Protein AF-A0A319DX10-F1 (afdb_monomer_lite)

Organism: Aspergillus sclerotiicarbonarius (strain CBS 121057 / IBT 28362) (NCBI:txid1448318)

Structure (mmCIF, N/CA/C/O backbone):
data_AF-A0A319DX10-F1
#
_entry.id   AF-A0A319DX10-F1
#
loop_
_atom_site.group_PDB
_atom_site.id
_atom_site.type_symbol
_atom_site.label_atom_id
_atom_site.label_alt_id
_atom_site.label_comp_id
_atom_site.label_asym_id
_atom_site.label_entity_id
_atom_site.label_seq_id
_atom_site.pdbx_PDB_ins_code
_atom_site.Cartn_x
_atom_site.Cartn_y
_atom_site.Cartn_z
_atom_site.occupancy
_atom_site.B_iso_or_equiv
_atom_site.auth_seq_id
_atom_site.auth_comp_id
_atom_site.auth_asym_id
_atom_site.auth_atom_id
_atom_site.pdbx_PDB_model_num
ATOM 1 N N . MET A 1 1 ? 1.887 -17.123 -11.119 1.00 63.56 1 MET A N 1
ATOM 2 C CA . MET A 1 1 ? 3.152 -16.396 -10.869 1.00 63.56 1 MET A CA 1
ATOM 3 C C . MET A 1 1 ? 3.143 -15.131 -11.704 1.00 63.56 1 MET A C 1
ATOM 5 O O . MET A 1 1 ? 2.701 -15.195 -12.846 1.00 63.56 1 MET A O 1
ATOM 9 N N . ILE A 1 2 ? 3.559 -14.002 -11.132 1.00 74.88 2 ILE A N 1
ATOM 10 C CA . ILE A 1 2 ? 3.707 -12.747 -11.879 1.00 74.88 2 ILE A CA 1
ATOM 11 C C . ILE A 1 2 ? 4.959 -12.887 -12.765 1.00 74.88 2 ILE A C 1
ATOM 13 O O . ILE A 1 2 ? 5.979 -13.355 -12.255 1.00 74.88 2 ILE A O 1
ATOM 17 N N . PRO A 1 3 ? 4.900 -12.558 -14.068 1.00 80.94 3 PRO A N 1
ATOM 18 C CA . PRO A 1 3 ? 6.076 -12.616 -14.929 1.00 80.94 3 PRO A CA 1
ATOM 19 C C . PRO A 1 3 ? 7.149 -11.632 -14.439 1.00 80.94 3 PR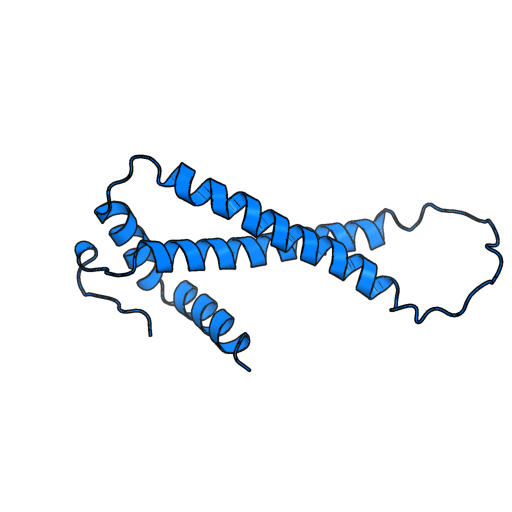O A C 1
ATOM 21 O O . PRO A 1 3 ? 6.838 -10.488 -14.110 1.00 80.94 3 PRO A O 1
ATOM 24 N N . HIS A 1 4 ? 8.400 -12.094 -14.393 1.00 84.56 4 HIS A N 1
ATOM 25 C CA . HIS A 1 4 ? 9.581 -11.276 -14.103 1.00 84.56 4 HIS A CA 1
ATOM 26 C C . HIS A 1 4 ? 10.539 -11.364 -15.295 1.00 84.56 4 HIS A C 1
ATOM 28 O O . HIS A 1 4 ? 11.342 -12.300 -15.359 1.00 84.56 4 HIS A O 1
ATOM 34 N N . PRO A 1 5 ? 10.383 -10.489 -16.302 1.00 87.69 5 PRO A N 1
ATOM 35 C CA . PRO A 1 5 ? 11.270 -10.481 -17.457 1.00 87.69 5 PRO A CA 1
ATOM 36 C C . PRO A 1 5 ? 12.698 -10.075 -17.053 1.00 87.69 5 PRO A C 1
ATOM 38 O O . PRO A 1 5 ? 12.883 -9.416 -16.030 1.00 87.69 5 PRO A O 1
ATOM 41 N N . PRO A 1 6 ? 13.725 -10.439 -17.842 1.00 87.31 6 PRO A N 1
ATOM 42 C CA . PRO A 1 6 ? 15.113 -10.074 -17.549 1.00 87.31 6 PRO A CA 1
ATOM 43 C C . PRO A 1 6 ? 15.364 -8.561 -17.621 1.00 87.31 6 PRO A C 1
ATOM 45 O O . PRO A 1 6 ? 16.297 -8.075 -16.985 1.00 87.31 6 PRO A O 1
ATOM 48 N N . TYR A 1 7 ? 14.531 -7.829 -18.363 1.00 87.00 7 TYR A N 1
ATOM 49 C CA . TYR A 1 7 ? 14.622 -6.385 -18.539 1.00 87.00 7 TYR A CA 1
ATOM 50 C C . TYR A 1 7 ? 13.361 -5.688 -18.030 1.00 87.00 7 TYR A C 1
ATOM 52 O O . TYR A 1 7 ? 12.258 -6.234 -18.105 1.00 87.00 7 TYR A O 1
ATOM 60 N N . ALA A 1 8 ? 13.521 -4.477 -17.497 1.00 87.62 8 ALA A N 1
ATOM 61 C CA . ALA A 1 8 ? 12.430 -3.740 -16.870 1.00 87.62 8 ALA A CA 1
ATOM 62 C C . ALA A 1 8 ? 11.367 -3.310 -17.889 1.00 87.62 8 ALA A C 1
ATOM 64 O O . ALA A 1 8 ? 10.177 -3.460 -17.630 1.00 87.62 8 ALA A O 1
ATOM 65 N N . GLU A 1 9 ? 11.790 -2.834 -19.058 1.00 88.06 9 GLU A N 1
ATOM 66 C CA . GLU A 1 9 ? 10.954 -2.369 -20.170 1.00 88.06 9 GLU A CA 1
ATOM 67 C C . GLU A 1 9 ? 9.990 -3.429 -20.719 1.00 88.06 9 GLU A C 1
ATOM 69 O O . GLU A 1 9 ? 8.946 -3.094 -21.280 1.00 88.06 9 GLU A O 1
ATOM 74 N N . ASP A 1 10 ? 10.295 -4.706 -20.506 1.00 90.81 10 ASP A N 1
ATOM 75 C CA . ASP A 1 10 ? 9.472 -5.820 -20.969 1.00 90.81 10 ASP A CA 1
ATOM 76 C C . ASP A 1 10 ? 8.346 -6.160 -19.989 1.00 90.81 10 ASP A C 1
ATOM 78 O O . ASP A 1 10 ? 7.577 -7.093 -20.225 1.00 90.81 10 ASP A O 1
ATOM 82 N N . GLN A 1 11 ? 8.225 -5.431 -18.873 1.00 90.94 11 GLN A N 1
ATOM 83 C CA . GLN A 1 11 ? 7.266 -5.754 -17.828 1.00 90.94 11 GLN A CA 1
ATOM 84 C C . GLN A 1 11 ? 5.823 -5.461 -18.275 1.00 90.94 11 GLN A C 1
ATOM 86 O O . GLN A 1 11 ? 5.427 -4.290 -18.347 1.00 90.94 11 GLN A O 1
ATOM 91 N N . PRO A 1 12 ? 4.984 -6.486 -18.543 1.00 88.50 12 PRO A N 1
ATOM 92 C CA . PRO A 1 12 ? 3.712 -6.274 -19.228 1.00 88.50 12 PRO A CA 1
ATOM 93 C C . PRO A 1 12 ? 2.597 -5.819 -18.279 1.00 88.50 12 PRO A C 1
ATOM 95 O O . PRO A 1 12 ? 1.600 -5.246 -18.711 1.00 88.50 12 PRO A O 1
ATOM 98 N N . LEU A 1 13 ? 2.749 -6.063 -16.972 1.00 90.75 13 LEU A N 1
ATOM 99 C CA . LEU A 1 13 ? 1.712 -5.841 -15.957 1.00 90.75 13 LEU A CA 1
ATOM 100 C C . LEU A 1 13 ? 2.083 -4.750 -14.946 1.00 90.75 13 LEU A C 1
ATOM 102 O O . LEU A 1 13 ? 1.609 -4.771 -13.812 1.00 90.75 13 LEU A O 1
ATOM 106 N N . ALA A 1 14 ? 2.901 -3.777 -15.348 1.00 91.38 14 ALA A N 1
ATOM 107 C CA . ALA A 1 14 ? 3.453 -2.766 -14.449 1.00 91.38 14 ALA A CA 1
ATOM 108 C C . ALA A 1 14 ? 2.397 -2.025 -13.610 1.00 91.38 14 ALA A C 1
ATOM 110 O O . ALA A 1 14 ? 2.516 -1.938 -12.387 1.00 91.38 14 ALA A O 1
ATOM 111 N N . HIS A 1 15 ? 1.321 -1.553 -14.249 1.00 93.38 15 HIS A N 1
ATOM 112 C CA . HIS A 1 15 ? 0.217 -0.890 -13.552 1.00 93.38 15 HIS A CA 1
ATOM 113 C C . HIS A 1 15 ? -0.480 -1.823 -12.566 1.00 93.38 15 HIS A C 1
ATOM 115 O O . HIS A 1 15 ? -0.734 -1.432 -11.432 1.00 93.38 15 HIS A O 1
ATOM 121 N N . LEU A 1 16 ? -0.779 -3.058 -12.975 1.00 92.38 16 LEU A N 1
ATOM 122 C CA . LEU A 1 16 ? -1.481 -4.019 -12.130 1.00 92.38 16 LEU A CA 1
ATOM 123 C C . LEU A 1 16 ? -0.638 -4.379 -10.905 1.00 92.38 16 LEU A C 1
ATOM 125 O O . LEU A 1 16 ? -1.139 -4.319 -9.794 1.00 92.38 16 LEU A O 1
ATOM 129 N N . ILE A 1 17 ? 0.642 -4.695 -11.097 1.00 91.88 17 ILE A N 1
ATOM 130 C CA . ILE A 1 17 ? 1.558 -5.070 -10.014 1.00 91.88 17 ILE A CA 1
ATOM 131 C C . ILE A 1 17 ? 1.707 -3.919 -9.023 1.00 91.88 17 ILE A C 1
ATOM 133 O O . ILE A 1 17 ? 1.581 -4.115 -7.817 1.00 91.88 17 ILE A O 1
ATOM 137 N N . LEU A 1 18 ? 1.946 -2.704 -9.524 1.00 93.25 18 LEU A N 1
ATOM 138 C CA . LEU A 1 18 ? 2.147 -1.548 -8.661 1.00 93.25 18 LEU A CA 1
ATOM 139 C C . LEU A 1 18 ? 0.857 -1.175 -7.917 1.00 93.25 18 LEU A C 1
ATOM 141 O O . LEU A 1 18 ? 0.901 -0.874 -6.727 1.00 93.25 18 LEU A O 1
ATOM 145 N N . THR A 1 19 ? -0.295 -1.223 -8.593 1.00 93.69 19 THR A N 1
ATOM 146 C CA . THR A 1 19 ? -1.593 -0.918 -7.974 1.00 93.69 19 THR A CA 1
ATOM 147 C C . THR A 1 19 ? -1.974 -1.946 -6.920 1.00 93.69 19 THR A C 1
ATOM 149 O O . THR A 1 19 ? -2.296 -1.545 -5.806 1.00 93.69 19 THR A O 1
ATOM 152 N N . THR A 1 20 ? -1.895 -3.247 -7.210 1.00 92.25 20 THR A N 1
ATOM 153 C CA . THR A 1 20 ? -2.243 -4.292 -6.236 1.00 92.25 20 THR A CA 1
ATOM 154 C C . THR A 1 20 ? -1.296 -4.280 -5.045 1.00 92.25 20 THR A C 1
ATOM 156 O O . THR A 1 20 ? -1.772 -4.332 -3.912 1.00 92.25 20 THR A O 1
ATOM 159 N N . HIS A 1 21 ? 0.012 -4.107 -5.271 1.00 92.69 21 HIS A N 1
ATOM 160 C CA . HIS A 1 21 ? 0.993 -3.949 -4.199 1.00 92.69 21 HIS A CA 1
ATOM 161 C C . HIS A 1 21 ? 0.635 -2.765 -3.293 1.00 92.69 21 HIS A C 1
ATOM 163 O O . HIS A 1 21 ? 0.462 -2.928 -2.085 1.00 92.69 21 HIS A O 1
ATOM 169 N N . VAL A 1 22 ? 0.464 -1.569 -3.867 1.00 94.75 22 VAL A N 1
ATOM 170 C CA . VAL A 1 22 ? 0.169 -0.360 -3.087 1.00 94.75 22 VAL A CA 1
ATOM 171 C C . VAL A 1 22 ? -1.158 -0.488 -2.348 1.00 94.75 22 VAL A C 1
ATOM 173 O O . VAL A 1 22 ? -1.231 -0.123 -1.177 1.00 94.75 22 VAL A O 1
ATOM 176 N N . LEU A 1 23 ? -2.191 -1.037 -2.984 1.00 94.12 23 LEU A N 1
ATOM 177 C CA . LEU A 1 23 ? -3.509 -1.172 -2.371 1.00 94.12 23 LEU A CA 1
ATOM 178 C C . LEU A 1 23 ? -3.508 -2.194 -1.230 1.00 94.12 23 LEU A C 1
ATOM 180 O O . LEU A 1 23 ? -4.078 -1.935 -0.170 1.00 94.12 23 LEU A O 1
ATOM 184 N N . HIS A 1 24 ? -2.807 -3.316 -1.411 1.00 92.19 24 HIS A N 1
ATOM 185 C CA . HIS A 1 24 ? -2.622 -4.328 -0.376 1.00 92.19 24 HIS A CA 1
ATOM 186 C C . HIS A 1 24 ? -1.867 -3.754 0.832 1.00 92.19 24 HIS A C 1
ATOM 188 O O . HIS A 1 24 ? -2.310 -3.903 1.974 1.00 92.19 24 HIS A O 1
ATOM 194 N N . ARG A 1 25 ? -0.780 -3.006 0.600 1.00 93.06 25 ARG A N 1
ATOM 195 C CA . ARG A 1 25 ? -0.016 -2.345 1.673 1.00 93.06 25 ARG A CA 1
ATOM 196 C C . ARG A 1 25 ? -0.800 -1.238 2.357 1.00 93.06 25 ARG A C 1
ATOM 198 O O . ARG A 1 25 ? -0.761 -1.138 3.581 1.00 93.06 25 ARG A O 1
ATOM 205 N N . ALA A 1 26 ? -1.558 -0.454 1.600 1.00 94.56 26 ALA A N 1
ATOM 206 C CA . ALA A 1 26 ? -2.422 0.581 2.144 1.00 94.56 26 ALA A CA 1
ATOM 207 C C . ALA A 1 26 ? -3.523 -0.004 3.035 1.00 94.56 26 ALA A C 1
ATOM 209 O O . ALA A 1 26 ? -3.798 0.541 4.103 1.00 94.56 26 ALA A O 1
ATOM 210 N N . PHE A 1 27 ? -4.112 -1.136 2.641 1.00 94.88 27 PHE A N 1
ATOM 211 C CA . PHE A 1 27 ? -5.087 -1.844 3.463 1.00 94.88 27 PHE A CA 1
ATOM 212 C C . PHE A 1 27 ? -4.471 -2.364 4.767 1.00 94.88 27 PHE A C 1
ATOM 214 O O . PHE A 1 27 ? -5.033 -2.138 5.840 1.00 94.88 27 PHE A O 1
ATOM 221 N N . GLN A 1 28 ? -3.307 -3.020 4.696 1.00 94.38 28 GLN A N 1
ATOM 222 C CA . GLN A 1 28 ? -2.603 -3.534 5.877 1.00 94.38 28 GLN A CA 1
ATOM 223 C C . GLN A 1 28 ? -2.225 -2.405 6.845 1.00 94.38 28 GLN A C 1
ATOM 225 O O . GLN A 1 28 ? -2.515 -2.491 8.040 1.00 94.38 28 GLN A O 1
ATOM 230 N N . LEU A 1 29 ? -1.639 -1.321 6.328 1.00 95.12 29 LEU A N 1
ATOM 231 C CA . LEU A 1 29 ? -1.276 -0.146 7.123 1.00 95.12 29 LEU A CA 1
ATOM 232 C C . LEU A 1 29 ? -2.506 0.526 7.730 1.00 95.12 29 LEU A C 1
ATOM 234 O O . LEU A 1 29 ? -2.531 0.791 8.930 1.00 95.12 29 LEU A O 1
ATOM 238 N N . GLY A 1 30 ? -3.542 0.762 6.924 1.00 94.38 30 GLY A N 1
ATOM 239 C CA . GLY A 1 30 ? -4.787 1.369 7.379 1.00 94.38 30 GLY A CA 1
ATOM 240 C C . GLY A 1 30 ? -5.452 0.552 8.485 1.00 94.38 30 GLY A C 1
ATOM 241 O O . GLY 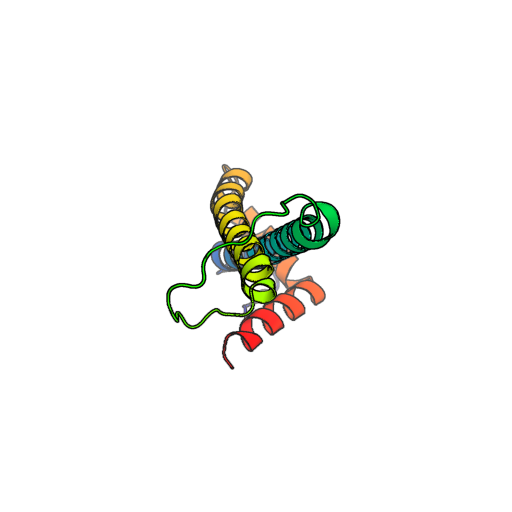A 1 30 ? -5.843 1.100 9.515 1.00 94.38 30 GLY A O 1
ATOM 242 N N . THR A 1 31 ? -5.515 -0.770 8.316 1.00 93.19 31 THR A N 1
ATOM 243 C CA . THR A 1 31 ? -6.065 -1.693 9.317 1.00 93.19 31 THR A CA 1
ATOM 244 C C . THR A 1 31 ? -5.245 -1.669 10.602 1.00 93.19 31 THR A C 1
ATOM 246 O O . THR A 1 31 ? -5.819 -1.585 11.686 1.00 93.19 31 THR A O 1
ATOM 249 N N . GLY A 1 32 ? -3.912 -1.675 10.500 1.00 94.25 32 GLY A N 1
ATOM 250 C CA . GLY A 1 32 ? -3.014 -1.584 11.653 1.00 94.25 32 GLY A CA 1
ATOM 251 C C . GLY A 1 32 ? -3.180 -0.280 12.438 1.00 94.25 32 GLY A C 1
ATOM 252 O O . GLY A 1 32 ? -3.301 -0.312 13.662 1.00 94.25 32 GLY A O 1
ATOM 253 N N . ILE A 1 33 ? -3.268 0.861 11.743 1.00 94.06 33 ILE A N 1
ATOM 254 C CA . ILE A 1 33 ? -3.530 2.172 12.361 1.00 94.06 33 ILE A CA 1
ATOM 255 C C . ILE A 1 33 ? -4.900 2.178 13.043 1.00 94.06 33 ILE A C 1
ATOM 257 O O . ILE A 1 33 ? -5.027 2.628 14.181 1.00 94.06 33 ILE A O 1
ATOM 261 N N . GLY A 1 34 ? -5.923 1.652 12.369 1.00 90.00 34 GLY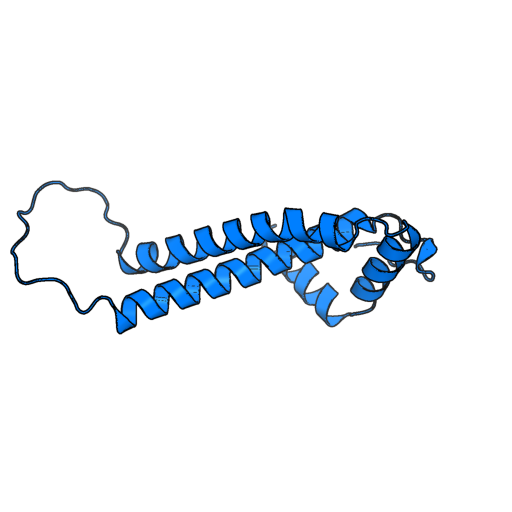 A N 1
ATOM 262 C CA . GLY A 1 34 ? -7.272 1.535 12.909 1.00 90.00 34 GLY A CA 1
ATOM 263 C C . GLY A 1 34 ? -7.331 0.669 14.167 1.00 90.00 34 GLY A C 1
ATOM 264 O O . GLY A 1 34 ? -7.936 1.063 15.165 1.00 90.00 34 GLY A O 1
ATOM 265 N N . LEU A 1 35 ? -6.646 -0.475 14.160 1.00 91.75 35 LEU A N 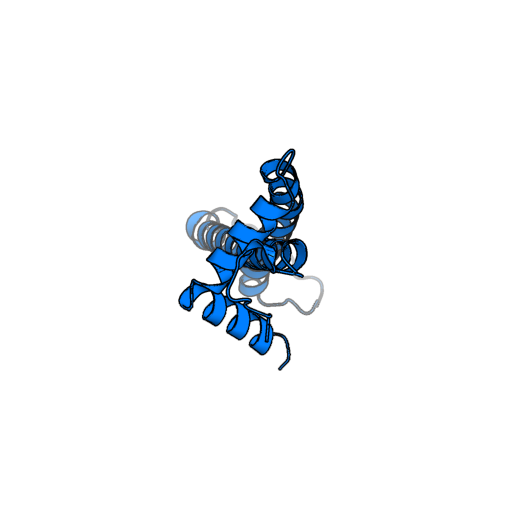1
ATOM 266 C CA . LEU A 1 35 ? -6.541 -1.356 15.318 1.00 91.75 35 LEU A CA 1
ATOM 267 C C . LEU A 1 35 ? -5.844 -0.651 16.480 1.00 91.75 35 LEU A C 1
ATOM 269 O O . LEU A 1 35 ? -6.368 -0.653 17.591 1.00 91.75 35 LEU A O 1
ATOM 273 N N . PHE A 1 36 ? -4.711 -0.001 16.215 1.00 89.94 36 PHE A N 1
ATOM 274 C CA . PHE A 1 36 ? -3.959 0.747 17.220 1.00 89.94 36 PHE A CA 1
ATOM 275 C C . PHE A 1 36 ? -4.782 1.893 17.828 1.00 89.94 36 PHE A C 1
ATOM 277 O O . PHE A 1 36 ? -4.817 2.070 19.044 1.00 89.94 36 PHE A O 1
ATOM 284 N N . ALA A 1 37 ? -5.507 2.648 17.002 1.00 87.31 37 ALA A N 1
ATOM 285 C CA . ALA A 1 37 ? -6.396 3.702 17.479 1.00 87.31 37 ALA A CA 1
ATOM 286 C C . ALA A 1 37 ? -7.560 3.135 18.312 1.00 87.31 37 ALA A C 1
ATOM 288 O O . ALA A 1 37 ? -7.923 3.701 19.346 1.00 87.31 37 ALA A O 1
ATOM 289 N N . GLY A 1 38 ? -8.131 2.002 17.889 1.00 85.44 38 GLY A N 1
ATOM 290 C CA . GLY A 1 38 ? -9.187 1.295 18.612 1.00 85.44 38 GLY A CA 1
ATOM 291 C C . GLY A 1 38 ? -8.738 0.791 19.983 1.00 85.44 38 GLY A C 1
ATOM 292 O O . GLY A 1 38 ? -9.437 1.008 20.976 1.00 85.44 38 GLY A O 1
ATOM 293 N N . THR A 1 39 ? -7.556 0.171 20.061 1.00 86.69 39 THR A N 1
ATOM 294 C CA . THR A 1 39 ? -6.980 -0.314 21.324 1.00 86.69 39 THR A CA 1
ATOM 295 C C . THR A 1 39 ? -6.616 0.845 22.244 1.00 86.69 39 THR A C 1
ATOM 297 O O . THR A 1 39 ? -7.024 0.837 23.405 1.00 86.69 39 THR A O 1
ATOM 300 N N . ALA A 1 40 ? -5.951 1.888 21.735 1.00 86.19 40 ALA A N 1
ATOM 301 C CA . ALA A 1 40 ? -5.630 3.083 22.511 1.00 86.19 40 ALA A CA 1
ATOM 302 C C . ALA A 1 40 ? -6.899 3.749 23.072 1.00 86.19 40 ALA A C 1
ATOM 304 O O . ALA A 1 40 ? -6.964 4.082 24.256 1.00 86.19 40 ALA A O 1
ATOM 305 N N . ARG A 1 41 ? -7.961 3.872 22.264 1.00 84.25 41 ARG A N 1
ATOM 306 C CA . ARG A 1 41 ? -9.250 4.404 22.728 1.00 84.25 41 ARG A CA 1
ATOM 307 C C . ARG A 1 41 ? -9.867 3.545 23.831 1.00 84.25 41 ARG A C 1
ATOM 309 O O . ARG A 1 41 ? -10.343 4.087 24.827 1.00 84.25 41 ARG A O 1
ATOM 316 N N . SER A 1 42 ? -9.853 2.224 23.663 1.00 82.50 42 SER A N 1
ATOM 317 C CA . SER A 1 42 ? -10.419 1.294 24.642 1.00 82.50 42 SER A CA 1
ATOM 318 C C . SER A 1 42 ? -9.667 1.314 25.974 1.00 82.50 42 SER A C 1
ATOM 320 O O . SER A 1 42 ? -10.304 1.209 27.017 1.00 82.50 42 SER A O 1
ATOM 322 N N . LEU A 1 43 ? -8.338 1.441 25.948 1.00 82.69 43 LEU A N 1
ATOM 323 C CA . LEU A 1 43 ? -7.504 1.389 27.150 1.00 82.69 43 LEU A CA 1
ATOM 324 C C . LEU A 1 43 ? -7.446 2.731 27.887 1.00 82.69 43 LEU A C 1
ATOM 326 O O . LEU A 1 43 ? -7.526 2.753 29.111 1.00 82.69 43 LEU A O 1
ATOM 330 N N . PHE A 1 44 ? -7.344 3.848 27.162 1.00 78.38 44 PHE A N 1
ATOM 331 C CA . PHE A 1 44 ? -7.085 5.157 27.774 1.00 78.38 44 PHE A CA 1
ATOM 332 C C . PHE A 1 44 ? -8.329 6.037 27.924 1.00 78.38 44 PHE A C 1
ATOM 334 O O . PHE A 1 44 ? -8.377 6.877 28.818 1.00 78.38 44 PHE A O 1
ATOM 341 N N . PHE A 1 45 ? -9.356 5.849 27.089 1.00 67.75 45 PHE A N 1
ATOM 342 C CA . PHE A 1 45 ? -10.505 6.762 27.025 1.00 67.75 45 PHE A CA 1
ATOM 343 C C . PHE A 1 45 ? -11.845 6.113 27.408 1.00 67.75 45 PHE A C 1
ATOM 345 O O . PHE A 1 45 ? -12.849 6.813 27.514 1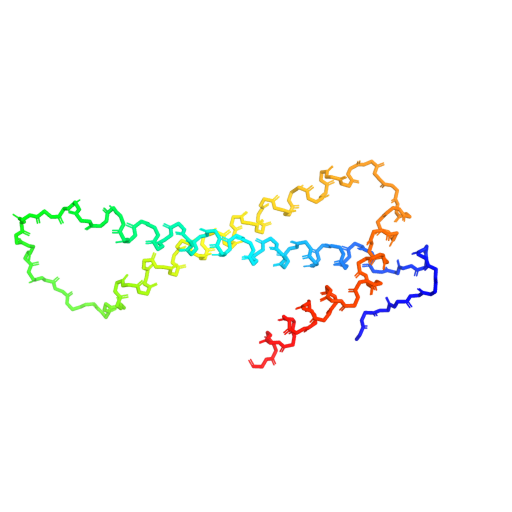.00 67.75 45 PHE A O 1
ATOM 352 N N . SER A 1 46 ? -11.884 4.798 27.668 1.00 59.31 46 SER A N 1
ATOM 353 C CA . SER A 1 46 ? -13.103 4.099 28.117 1.00 59.31 46 SER A CA 1
ATOM 354 C C . SER A 1 46 ? -13.369 4.205 29.627 1.00 59.31 46 SER A C 1
ATOM 356 O O . SER A 1 46 ? -14.408 3.734 30.084 1.00 59.31 46 SER A O 1
ATOM 358 N N . SER A 1 47 ? -12.474 4.828 30.402 1.00 53.28 47 SER A N 1
ATOM 359 C CA . SER A 1 47 ? -12.625 4.989 31.860 1.00 53.28 47 SER A CA 1
ATOM 360 C C . SER A 1 47 ? -13.462 6.216 32.270 1.00 53.28 47 SER A C 1
ATOM 362 O O . SER A 1 47 ? -13.569 6.530 33.450 1.00 53.28 47 SER A O 1
ATOM 364 N N . SER A 1 48 ? -14.063 6.935 31.312 1.00 56.94 48 SER A N 1
ATOM 365 C CA . SER A 1 48 ? -14.816 8.168 31.580 1.00 56.94 48 SER A CA 1
ATOM 366 C C . SER A 1 48 ? -16.231 8.107 30.995 1.00 56.94 48 SER A C 1
ATOM 368 O O . SER A 1 48 ? -16.512 8.617 29.915 1.00 56.94 48 SER A O 1
ATOM 370 N N . SER A 1 49 ? -17.112 7.362 31.665 1.00 51.50 49 SER A N 1
ATOM 371 C CA . SER A 1 49 ? -18.587 7.487 31.668 1.00 51.50 49 SER A CA 1
ATOM 372 C C . SER A 1 49 ? -19.178 6.261 32.367 1.00 51.50 49 SER A C 1
ATOM 374 O O . SER A 1 49 ? -18.810 5.139 32.056 1.00 51.50 49 SER A O 1
ATOM 376 N N . SER A 1 50 ? -20.139 6.314 33.273 1.00 45.25 50 SER A N 1
ATOM 377 C CA . SER A 1 50 ? -20.726 7.322 34.152 1.00 45.25 50 SER A CA 1
ATOM 378 C C . SER A 1 50 ? -21.688 6.498 35.023 1.00 45.25 50 SER A C 1
ATOM 380 O O . SER A 1 50 ? -22.320 5.556 34.539 1.00 45.25 50 SER A O 1
ATOM 382 N N . ALA A 1 51 ? -21.772 6.803 36.314 1.00 50.28 51 ALA A N 1
ATOM 383 C CA . ALA A 1 51 ? -22.649 6.125 37.263 1.00 50.28 51 ALA A CA 1
ATOM 384 C C . ALA A 1 51 ? -24.135 6.472 37.024 1.00 50.28 51 ALA A C 1
ATOM 386 O O . ALA A 1 51 ? -24.736 7.196 37.810 1.00 50.28 51 ALA A O 1
ATOM 387 N N . LEU A 1 52 ? -24.737 5.969 35.940 1.00 51.47 52 LEU A N 1
ATOM 388 C CA . LEU A 1 52 ? -26.192 5.966 35.751 1.00 51.47 52 LEU A CA 1
ATOM 389 C C . LEU A 1 52 ? -26.693 4.552 35.399 1.00 51.47 52 LEU A C 1
ATOM 391 O O . LEU A 1 52 ? -26.200 3.956 34.437 1.00 51.47 52 LEU A O 1
ATOM 395 N N . PRO A 1 53 ? -27.698 4.014 36.116 1.00 45.94 53 PRO A N 1
ATOM 396 C CA . PRO A 1 53 ? -28.301 2.733 35.774 1.00 45.94 53 PRO A CA 1
ATOM 397 C C . PRO A 1 53 ? -29.125 2.883 34.486 1.00 45.94 53 PRO A C 1
ATOM 399 O O . PRO A 1 53 ? -30.117 3.609 34.447 1.00 45.94 53 PRO A O 1
ATOM 402 N N . LYS A 1 54 ? -28.711 2.209 33.406 1.00 52.97 54 LYS A N 1
ATOM 403 C CA . LYS A 1 54 ? -29.504 2.111 32.169 1.00 52.97 54 LYS A CA 1
ATOM 404 C C . LYS A 1 54 ? -30.589 1.035 32.333 1.00 52.97 54 LYS A C 1
ATOM 406 O O . LYS A 1 54 ? -30.244 -0.078 32.732 1.00 52.97 54 LYS A O 1
ATOM 411 N N . PRO A 1 55 ? -31.865 1.323 32.010 1.00 46.00 55 PRO A N 1
ATOM 412 C CA . PRO A 1 55 ? -32.949 0.356 32.133 1.00 46.00 55 PRO A CA 1
ATOM 413 C C . PRO A 1 55 ? -32.783 -0.782 31.121 1.00 46.00 55 PRO A C 1
ATOM 415 O O . PRO A 1 55 ? -32.405 -0.575 29.966 1.00 46.00 55 PRO A O 1
ATOM 418 N N . VAL A 1 56 ? -33.040 -1.998 31.599 1.00 53.34 56 VAL A N 1
ATOM 419 C CA . VAL A 1 56 ? -32.953 -3.251 30.851 1.00 53.34 56 VAL A CA 1
ATOM 420 C C . VAL A 1 56 ? -34.164 -3.357 29.931 1.00 53.34 56 VAL A C 1
ATOM 422 O O . VAL A 1 56 ? -35.240 -3.747 30.375 1.00 53.34 56 VAL A O 1
ATOM 425 N N . THR A 1 57 ? -33.985 -3.058 28.644 1.00 49.47 57 THR A N 1
ATOM 426 C CA . THR A 1 57 ? -34.968 -3.439 27.626 1.00 49.47 57 THR A CA 1
ATOM 427 C C . THR A 1 57 ? -34.278 -3.891 26.341 1.00 49.47 57 THR A C 1
ATOM 429 O O . THR A 1 57 ? -33.394 -3.213 25.824 1.00 49.47 57 THR A O 1
ATOM 432 N N . ALA A 1 58 ? -34.774 -5.019 25.831 1.00 45.22 58 ALA A N 1
ATOM 433 C CA . ALA A 1 58 ? -34.582 -5.605 24.507 1.00 45.22 58 ALA A CA 1
ATOM 434 C C . ALA A 1 58 ? -33.310 -6.440 24.263 1.00 45.22 58 ALA A C 1
ATOM 436 O O . ALA A 1 58 ? -32.225 -5.966 23.931 1.00 45.22 58 ALA A O 1
ATOM 437 N N . THR A 1 59 ? -33.539 -7.749 24.339 1.00 49.72 59 THR A N 1
ATOM 438 C CA . THR A 1 59 ? -32.836 -8.848 23.681 1.00 49.72 59 THR A CA 1
ATOM 439 C C . THR A 1 59 ? -32.477 -8.484 22.235 1.00 49.72 59 THR A C 1
ATOM 441 O O . THR A 1 59 ? -33.314 -8.472 21.340 1.00 49.72 59 THR A O 1
ATOM 444 N N . THR A 1 60 ? -31.213 -8.166 21.990 1.00 49.84 60 THR A N 1
ATOM 445 C CA . THR A 1 60 ? -30.593 -8.156 20.662 1.00 49.84 60 THR A CA 1
ATOM 446 C C . THR A 1 60 ? -29.245 -8.819 20.849 1.00 49.84 60 THR A C 1
ATOM 448 O O . THR A 1 60 ? -28.530 -8.482 21.793 1.00 49.84 60 THR A O 1
ATOM 451 N N . THR A 1 61 ? -28.931 -9.801 20.010 1.00 48.62 61 THR A N 1
ATOM 452 C CA . THR A 1 61 ? -27.716 -10.621 20.032 1.00 48.62 61 THR A CA 1
ATOM 453 C C . THR A 1 61 ? -26.481 -9.714 20.028 1.00 48.62 61 THR A C 1
ATOM 455 O O . THR A 1 61 ? -25.996 -9.271 18.989 1.00 48.62 61 THR A O 1
ATOM 458 N N . ARG A 1 62 ? -26.020 -9.335 21.223 1.00 50.12 62 ARG A N 1
ATOM 459 C CA . ARG A 1 62 ? -24.971 -8.340 21.428 1.00 50.12 62 ARG A CA 1
ATOM 460 C C . ARG A 1 62 ? -23.642 -9.041 21.216 1.00 50.12 62 ARG A C 1
ATOM 462 O O . ARG A 1 62 ? -23.147 -9.706 22.122 1.00 50.12 62 ARG A O 1
ATOM 469 N N . ALA A 1 63 ? -23.077 -8.902 20.017 1.00 54.12 63 ALA A N 1
ATOM 470 C CA . ALA A 1 63 ? -21.676 -9.235 19.792 1.00 54.12 63 ALA A CA 1
ATOM 471 C C . ALA A 1 63 ? -20.836 -8.601 20.919 1.00 54.12 63 ALA A C 1
ATOM 473 O O . ALA A 1 63 ? -21.121 -7.461 21.315 1.00 54.12 63 ALA A O 1
ATOM 474 N N . PRO A 1 64 ? -19.850 -9.321 21.484 1.00 56.16 64 PRO A N 1
ATOM 475 C CA . PRO A 1 64 ? -19.076 -8.821 22.610 1.00 56.16 64 PRO A CA 1
ATOM 476 C C . PRO A 1 64 ? -18.467 -7.472 22.224 1.00 56.16 64 PRO A C 1
ATOM 478 O O . PRO A 1 64 ? -17.770 -7.347 21.217 1.00 56.16 64 PRO A O 1
ATOM 481 N N . THR A 1 65 ? -18.766 -6.442 23.015 1.00 61.31 65 THR A N 1
ATOM 482 C CA . THR A 1 65 ? -18.469 -5.037 22.696 1.00 61.31 65 THR A CA 1
ATOM 483 C C . THR A 1 65 ? -16.987 -4.777 22.431 1.00 61.31 65 THR A C 1
ATOM 485 O O . THR A 1 65 ? -16.651 -3.865 21.683 1.00 61.31 65 THR A O 1
ATOM 488 N N . ALA A 1 66 ? -16.099 -5.608 22.983 1.00 60.38 66 ALA A N 1
ATOM 489 C CA . ALA A 1 66 ? -14.667 -5.571 22.708 1.00 60.38 66 ALA A CA 1
ATOM 490 C C . ALA A 1 66 ? -14.339 -5.866 21.231 1.00 60.38 66 ALA A C 1
ATOM 492 O O . ALA A 1 66 ? -13.564 -5.132 20.622 1.00 60.38 66 ALA A O 1
ATOM 493 N N . ILE A 1 67 ? -14.985 -6.869 20.622 1.00 64.31 67 ILE A N 1
ATOM 494 C CA . ILE A 1 67 ? -14.767 -7.219 19.210 1.00 64.31 67 ILE A CA 1
ATOM 495 C C . ILE A 1 67 ? -15.282 -6.092 18.311 1.00 64.31 67 ILE A C 1
ATOM 497 O O . ILE A 1 67 ? -14.586 -5.670 17.394 1.00 64.31 67 ILE A O 1
ATOM 501 N N . THR A 1 68 ? -16.452 -5.518 18.607 1.00 67.06 68 THR A N 1
ATOM 502 C CA . THR A 1 68 ? -16.993 -4.402 17.810 1.00 67.06 68 THR A CA 1
ATOM 503 C C . THR A 1 68 ? -16.177 -3.115 17.944 1.00 67.06 68 THR A C 1
ATOM 505 O O . THR A 1 68 ? -16.101 -2.345 16.986 1.00 67.06 68 THR A O 1
ATOM 508 N N . ASN A 1 69 ? -15.560 -2.882 19.107 1.00 74.44 69 ASN A N 1
ATOM 509 C CA . ASN A 1 69 ? -14.757 -1.687 19.375 1.00 74.44 69 ASN A CA 1
ATOM 510 C C . ASN A 1 69 ? -13.391 -1.713 18.676 1.00 74.44 69 ASN A C 1
ATOM 512 O O . ASN A 1 69 ? -12.838 -0.647 18.433 1.00 74.44 69 ASN A O 1
ATOM 516 N N . LEU A 1 70 ? -12.873 -2.894 18.323 1.00 82.69 70 LEU A N 1
ATOM 517 C CA . LEU A 1 70 ? -11.619 -3.052 17.575 1.00 82.69 70 LEU A CA 1
ATOM 518 C C . LEU A 1 70 ? -11.854 -3.292 16.083 1.00 82.69 70 LEU A C 1
ATOM 520 O O . LEU A 1 70 ? -11.133 -2.749 15.248 1.00 82.69 70 LEU A O 1
ATOM 524 N N . LEU A 1 71 ? -12.896 -4.046 15.731 1.00 88.31 71 LEU A N 1
ATOM 525 C CA . LEU A 1 71 ? -13.215 -4.364 14.342 1.00 88.31 71 LEU A CA 1
ATOM 526 C C . LEU A 1 71 ? -13.604 -3.118 13.541 1.00 88.31 71 LEU A C 1
ATOM 528 O O . LEU A 1 71 ? -13.115 -2.930 12.432 1.00 88.31 71 LEU A O 1
ATOM 532 N N . ARG A 1 72 ? -14.446 -2.239 14.102 1.00 87.06 72 ARG A N 1
ATOM 533 C CA . ARG A 1 72 ? -14.887 -1.010 13.420 1.00 87.06 72 ARG A CA 1
ATOM 534 C C . ARG A 1 72 ? -13.735 -0.070 13.056 1.00 87.06 72 ARG A C 1
ATOM 536 O O . ARG A 1 72 ? -13.652 0.289 11.884 1.00 87.06 72 ARG A O 1
ATOM 543 N N . PRO A 1 73 ? -12.858 0.347 13.989 1.00 87.56 73 PRO A N 1
ATOM 544 C CA . PRO A 1 73 ? -11.773 1.253 13.637 1.00 87.56 73 PRO A CA 1
ATOM 545 C C . PRO A 1 73 ? -10.739 0.580 12.729 1.00 87.56 73 PRO A C 1
ATOM 547 O O . PRO A 1 73 ? -10.234 1.248 11.836 1.00 87.56 73 PRO A O 1
ATOM 550 N N . SER A 1 74 ? -10.496 -0.729 12.864 1.00 90.38 74 SER A N 1
ATOM 551 C CA . SER A 1 74 ? -9.626 -1.485 11.947 1.00 90.38 74 SER A CA 1
ATOM 552 C C . SER A 1 74 ? -10.189 -1.516 10.521 1.00 90.38 74 SER A C 1
ATOM 554 O O . SER A 1 74 ? -9.484 -1.186 9.573 1.00 90.38 74 SER A O 1
ATOM 556 N N . ALA A 1 75 ? -11.478 -1.831 10.360 1.00 91.44 75 ALA A N 1
ATOM 557 C CA . ALA A 1 75 ? -12.145 -1.848 9.058 1.00 91.44 75 ALA A CA 1
ATOM 558 C C . ALA A 1 75 ? -12.202 -0.451 8.418 1.00 91.44 75 ALA A C 1
ATOM 560 O O . ALA A 1 75 ? -11.884 -0.297 7.240 1.00 91.44 75 ALA A O 1
ATOM 561 N N . LEU A 1 76 ? -12.553 0.581 9.197 1.00 93.56 76 LEU A N 1
ATOM 562 C CA . LEU A 1 76 ? -12.543 1.971 8.729 1.00 93.56 76 LEU A CA 1
ATOM 563 C C . LEU A 1 76 ? -11.137 2.421 8.335 1.00 93.56 76 LEU A C 1
ATOM 565 O O . LEU A 1 76 ? -10.977 3.067 7.306 1.00 93.56 76 LEU A O 1
ATOM 569 N N . GLY A 1 77 ? -10.126 2.055 9.123 1.00 93.31 77 GLY A N 1
ATOM 570 C CA . GLY A 1 77 ? -8.730 2.343 8.825 1.00 93.31 77 GLY A CA 1
ATOM 571 C C . GLY A 1 77 ? -8.281 1.691 7.520 1.00 93.31 77 GLY A C 1
ATOM 572 O O . GLY A 1 77 ? -7.703 2.369 6.675 1.00 93.31 77 GLY A O 1
ATOM 573 N N . GLY A 1 78 ? -8.599 0.410 7.309 1.00 94.94 78 GLY A N 1
ATOM 574 C CA . GLY A 1 78 ? -8.301 -0.302 6.063 1.00 94.94 78 GLY A CA 1
ATOM 575 C C . GLY A 1 78 ? -8.960 0.342 4.840 1.00 94.94 78 GLY A C 1
ATOM 576 O O . GLY A 1 78 ? -8.284 0.602 3.844 1.00 94.94 78 GLY A O 1
ATOM 577 N N . LEU A 1 79 ? -10.253 0.678 4.930 1.00 96.06 79 LEU A N 1
ATOM 578 C CA . LEU A 1 79 ? -10.985 1.368 3.858 1.00 96.06 79 LEU A CA 1
ATOM 579 C C . LEU A 1 79 ? -10.436 2.774 3.587 1.00 96.06 79 LEU A C 1
ATOM 581 O O . LEU A 1 79 ? -10.283 3.162 2.427 1.00 96.06 79 LEU A O 1
ATOM 585 N N . ALA A 1 80 ? -10.107 3.529 4.637 1.00 96.25 80 ALA A N 1
ATOM 586 C CA . ALA A 1 80 ? -9.485 4.842 4.508 1.00 96.25 80 ALA A CA 1
ATOM 587 C C . ALA A 1 80 ? -8.115 4.733 3.826 1.00 96.25 80 ALA A C 1
ATOM 589 O O . ALA A 1 80 ? -7.838 5.495 2.903 1.00 96.25 80 ALA A O 1
ATOM 590 N N . GLY A 1 81 ? -7.298 3.747 4.213 1.00 95.25 81 GLY A N 1
ATOM 591 C CA . GLY A 1 81 ? -6.014 3.451 3.581 1.00 95.25 81 GLY A CA 1
ATOM 592 C C . GLY A 1 81 ? -6.160 3.184 2.084 1.00 95.25 81 GLY A C 1
ATOM 593 O O . GLY A 1 81 ? -5.544 3.881 1.280 1.00 95.25 81 GLY A O 1
ATOM 594 N N . ILE A 1 82 ? -7.032 2.245 1.699 1.00 97.06 82 ILE A N 1
ATOM 595 C CA . ILE A 1 82 ? -7.342 1.945 0.289 1.00 97.06 82 ILE A CA 1
ATOM 596 C C . ILE A 1 82 ? -7.766 3.214 -0.455 1.00 97.06 82 ILE A C 1
ATOM 598 O O . ILE A 1 82 ? -7.229 3.507 -1.520 1.00 97.06 82 ILE A O 1
ATOM 602 N N . THR A 1 83 ? -8.702 3.981 0.106 1.00 96.75 83 THR A N 1
ATOM 603 C CA . THR A 1 83 ? -9.261 5.177 -0.543 1.00 96.75 83 THR A CA 1
ATOM 604 C C . THR A 1 83 ? -8.189 6.240 -0.777 1.00 96.75 83 THR A C 1
ATOM 606 O O . THR A 1 83 ? -8.059 6.759 -1.883 1.00 96.75 83 THR A O 1
ATOM 609 N N . ILE A 1 84 ? -7.377 6.529 0.243 1.00 97.56 84 ILE A N 1
ATOM 610 C CA . ILE A 1 84 ? -6.299 7.519 0.165 1.00 97.56 84 ILE A CA 1
ATOM 611 C C . ILE A 1 84 ? -5.257 7.083 -0.871 1.00 97.56 84 ILE A C 1
ATOM 613 O O . ILE A 1 84 ? -4.912 7.853 -1.766 1.00 97.56 84 ILE A O 1
ATOM 617 N N . PHE A 1 85 ? -4.777 5.841 -0.799 1.00 96.75 85 PHE A N 1
ATOM 618 C CA . PHE A 1 85 ? -3.707 5.373 -1.681 1.00 96.75 85 PHE A CA 1
ATOM 619 C C . PHE A 1 85 ? -4.163 5.087 -3.116 1.00 96.75 85 PHE A C 1
ATOM 621 O O . PHE A 1 85 ? -3.352 5.211 -4.033 1.00 96.75 85 PHE A O 1
ATOM 628 N N . SER A 1 86 ? -5.454 4.813 -3.334 1.00 94.81 86 SER A N 1
ATOM 629 C CA . SER A 1 86 ? -6.046 4.760 -4.680 1.00 94.81 86 SER A CA 1
ATOM 630 C C . SER A 1 86 ? -5.926 6.093 -5.416 1.00 94.81 86 SER A C 1
ATOM 632 O O . SER A 1 86 ? -5.820 6.103 -6.637 1.00 94.81 86 SER A O 1
ATOM 634 N N . LEU A 1 87 ? -5.925 7.213 -4.685 1.00 96.56 87 LEU A N 1
ATOM 635 C CA . LEU A 1 87 ? -5.740 8.551 -5.248 1.00 96.56 87 LEU A CA 1
ATOM 636 C C . LEU A 1 87 ? -4.262 8.953 -5.278 1.00 96.56 87 LEU A C 1
ATOM 638 O O . LEU A 1 87 ? -3.795 9.511 -6.270 1.00 96.56 87 LEU A O 1
ATOM 642 N N . LEU A 1 88 ? -3.506 8.644 -4.220 1.00 96.25 88 LEU A N 1
ATOM 643 C CA . LEU A 1 88 ? -2.092 9.016 -4.142 1.00 96.25 88 LEU A CA 1
ATOM 644 C C . LEU A 1 88 ? -1.240 8.334 -5.208 1.00 96.25 88 LEU A C 1
ATOM 646 O O . LEU A 1 88 ? -0.319 8.969 -5.712 1.00 96.25 88 LEU A O 1
ATOM 650 N N . LEU A 1 89 ? -1.512 7.074 -5.561 1.00 95.38 89 LEU A N 1
ATOM 651 C CA . LEU A 1 89 ? -0.697 6.370 -6.551 1.00 95.38 89 LEU A CA 1
ATOM 652 C C . LEU A 1 89 ? -0.772 7.034 -7.943 1.00 95.38 89 LEU A C 1
ATOM 654 O O . LEU A 1 89 ? 0.288 7.383 -8.465 1.00 95.38 89 LEU A O 1
ATOM 658 N N . PRO A 1 90 ? -1.958 7.287 -8.534 1.00 93.88 90 PRO A N 1
ATOM 659 C CA . PRO A 1 90 ? -2.059 8.043 -9.782 1.00 93.88 90 PRO A CA 1
ATOM 660 C C . PRO A 1 90 ? -1.439 9.439 -9.699 1.00 93.88 90 PRO A C 1
ATOM 662 O O . PRO A 1 90 ? -0.776 9.857 -10.642 1.00 93.88 90 PRO A O 1
ATOM 665 N N . VAL A 1 91 ? -1.605 10.145 -8.574 1.00 96.12 91 VAL A N 1
ATOM 666 C CA . VAL A 1 91 ? -1.010 11.478 -8.369 1.00 96.12 91 VAL A CA 1
ATOM 667 C C . VAL A 1 91 ? 0.519 11.408 -8.366 1.00 96.12 91 VAL A C 1
ATOM 669 O O . VAL A 1 91 ? 1.170 12.192 -9.048 1.00 96.12 91 VAL A O 1
ATOM 672 N N . GLN A 1 92 ? 1.104 10.442 -7.656 1.00 94.62 92 GLN A N 1
ATOM 673 C CA . GLN A 1 92 ? 2.557 10.242 -7.598 1.00 94.62 92 GLN A CA 1
ATOM 674 C C . GLN A 1 92 ? 3.154 9.804 -8.935 1.00 94.62 92 GLN A C 1
ATOM 676 O O . GLN A 1 92 ? 4.331 10.046 -9.207 1.00 94.62 92 GLN A O 1
ATOM 681 N N . MET A 1 93 ? 2.353 9.133 -9.758 1.00 95.00 93 MET A N 1
ATOM 682 C CA . MET A 1 93 ? 2.752 8.699 -11.089 1.00 95.00 93 MET A CA 1
ATOM 683 C C . MET A 1 93 ? 2.319 9.676 -12.189 1.00 95.00 93 MET A C 1
ATOM 685 O O . MET A 1 93 ? 2.533 9.406 -13.373 1.00 95.00 93 MET A O 1
ATOM 689 N N . TRP A 1 94 ? 1.743 10.824 -11.827 1.00 95.12 94 TRP A N 1
ATOM 690 C CA . TRP A 1 94 ? 1.311 11.821 -12.793 1.00 95.12 94 TRP A CA 1
ATOM 691 C C . TRP A 1 94 ? 2.514 12.380 -13.557 1.00 95.12 94 TRP A C 1
ATOM 693 O O . TRP A 1 94 ? 3.506 12.811 -12.970 1.00 95.12 94 TRP A O 1
ATOM 703 N N . GLY A 1 95 ? 2.435 12.361 -14.888 1.00 93.62 95 GLY A N 1
ATOM 704 C CA . GLY A 1 95 ? 3.528 12.793 -15.763 1.00 93.62 95 GLY A CA 1
ATOM 705 C C . GLY A 1 95 ? 4.687 11.797 -15.880 1.00 93.62 95 GLY A C 1
ATOM 706 O O . GLY A 1 95 ? 5.679 12.116 -16.532 1.00 93.62 95 GLY A O 1
ATOM 707 N N . LYS A 1 96 ? 4.583 10.600 -15.285 1.00 94.31 96 LYS A N 1
ATOM 708 C CA . LYS A 1 96 ? 5.588 9.542 -15.439 1.00 94.31 96 LYS A CA 1
ATOM 709 C C . LYS A 1 96 ? 5.323 8.696 -16.676 1.00 94.31 96 LYS A C 1
ATOM 711 O O . LYS A 1 96 ? 4.183 8.334 -16.965 1.00 94.31 96 LYS A O 1
ATOM 716 N N . GLN A 1 97 ? 6.391 8.371 -17.399 1.00 94.38 97 GLN A N 1
ATOM 717 C CA . GLN A 1 97 ? 6.315 7.518 -18.584 1.00 94.38 97 GLN A CA 1
ATOM 718 C C . GLN A 1 97 ? 6.084 6.056 -18.201 1.00 94.38 97 GLN A C 1
ATOM 720 O O . GLN A 1 97 ? 6.442 5.636 -17.103 1.00 94.38 97 GLN A O 1
ATOM 725 N N . ILE A 1 98 ? 5.550 5.259 -19.131 1.00 91.94 98 ILE A N 1
ATOM 726 C CA . ILE A 1 98 ? 5.293 3.826 -18.919 1.00 91.94 98 ILE A CA 1
ATOM 727 C C . ILE A 1 98 ? 6.540 3.058 -18.460 1.00 91.94 98 ILE A C 1
ATOM 729 O O . ILE A 1 98 ? 6.442 2.225 -17.565 1.00 91.94 98 ILE A O 1
ATOM 733 N N . ILE A 1 99 ? 7.716 3.417 -18.978 1.00 92.38 99 ILE A N 1
ATOM 734 C CA . ILE A 1 99 ? 8.994 2.800 -18.602 1.00 92.38 99 ILE A CA 1
ATOM 735 C C . ILE A 1 99 ? 9.287 3.000 -17.107 1.00 92.38 99 ILE A C 1
ATOM 737 O O . ILE A 1 99 ? 9.818 2.110 -16.456 1.00 92.38 99 ILE A O 1
ATOM 741 N N . GLU A 1 100 ? 8.875 4.123 -16.510 1.00 94.94 100 GLU A N 1
ATOM 742 C CA . GLU A 1 100 ? 9.041 4.340 -15.067 1.00 94.94 100 GLU A CA 1
ATOM 743 C C . GLU A 1 100 ? 8.088 3.479 -14.227 1.00 94.94 100 GLU A C 1
ATOM 745 O O . GLU A 1 100 ? 8.439 3.060 -13.123 1.00 94.94 100 GLU A O 1
ATOM 750 N N . TRP A 1 101 ? 6.874 3.212 -14.721 1.00 94.62 101 TRP A N 1
ATOM 751 C CA . TRP A 1 101 ? 5.971 2.252 -14.078 1.00 94.62 101 TRP A CA 1
ATOM 752 C C . TRP A 1 101 ? 6.575 0.852 -14.123 1.00 94.62 101 TRP A C 1
ATOM 754 O O . TRP A 1 101 ? 6.577 0.141 -13.116 1.00 94.62 101 TRP A O 1
ATOM 764 N N . GLN A 1 102 ? 7.103 0.485 -15.289 1.00 94.19 102 GLN A N 1
ATOM 765 C CA . GLN A 1 102 ? 7.758 -0.787 -15.543 1.00 94.19 102 GLN A CA 1
ATOM 766 C C . GLN A 1 102 ? 8.980 -0.978 -14.641 1.00 94.19 102 GLN A C 1
ATOM 768 O O . GLN A 1 102 ? 8.985 -1.938 -13.876 1.00 94.19 102 GLN A O 1
ATOM 773 N N . ASP A 1 103 ? 9.908 -0.018 -14.592 1.00 95.00 103 ASP A N 1
ATOM 774 C CA . ASP A 1 103 ? 11.076 -0.028 -13.697 1.00 95.00 103 ASP A CA 1
ATOM 775 C C . ASP A 1 103 ? 10.687 -0.216 -12.226 1.00 95.00 103 ASP A C 1
ATOM 777 O O . ASP A 1 103 ? 11.181 -1.117 -11.546 1.00 95.00 103 ASP A O 1
ATOM 781 N N . ARG A 1 104 ? 9.731 0.574 -11.725 1.00 93.69 104 ARG A N 1
ATOM 782 C CA . ARG A 1 104 ? 9.286 0.460 -10.328 1.00 93.69 104 ARG A CA 1
ATOM 783 C C . ARG A 1 104 ? 8.672 -0.903 -10.037 1.00 93.69 104 ARG A C 1
ATOM 785 O O . ARG A 1 104 ? 8.982 -1.501 -9.011 1.00 93.69 104 ARG A O 1
ATOM 792 N N . SER A 1 105 ? 7.816 -1.400 -10.927 1.00 92.56 105 SER A N 1
ATOM 793 C CA . SER A 1 105 ? 7.190 -2.714 -10.763 1.00 92.56 105 SER A CA 1
ATOM 794 C C . SER A 1 105 ? 8.190 -3.868 -10.887 1.00 92.56 105 SER A C 1
ATOM 796 O O . SER A 1 105 ? 8.070 -4.852 -10.165 1.00 92.56 105 SER A O 1
ATOM 798 N N . TRP A 1 106 ? 9.212 -3.731 -11.733 1.00 93.00 106 TRP A N 1
ATOM 799 C CA . TRP A 1 106 ? 10.293 -4.700 -11.884 1.00 93.00 106 TRP A CA 1
ATOM 800 C C . TRP A 1 106 ? 11.154 -4.758 -10.619 1.00 93.00 106 TRP A C 1
ATOM 802 O O . TRP A 1 106 ? 11.387 -5.831 -10.070 1.00 93.00 106 TRP A O 1
ATOM 812 N N . ARG A 1 107 ? 11.526 -3.595 -10.067 1.00 92.19 107 ARG A N 1
ATOM 813 C CA . ARG A 1 107 ? 12.264 -3.498 -8.795 1.00 92.19 107 ARG A CA 1
ATOM 814 C C . ARG A 1 107 ? 11.481 -4.057 -7.605 1.00 92.19 107 ARG A C 1
ATOM 816 O O . ARG A 1 107 ? 12.094 -4.583 -6.677 1.00 92.19 107 ARG A O 1
ATOM 823 N N . LEU A 1 108 ? 10.149 -3.951 -7.616 1.00 90.75 108 LEU A N 1
ATOM 824 C CA . LEU A 1 108 ? 9.293 -4.602 -6.617 1.00 90.75 108 LEU A CA 1
ATOM 825 C C . LEU A 1 108 ? 9.378 -6.129 -6.714 1.00 90.75 108 LEU A C 1
ATOM 827 O O . LEU A 1 108 ? 9.495 -6.788 -5.683 1.00 90.75 108 LEU A O 1
ATOM 831 N N . LEU A 1 109 ? 9.364 -6.686 -7.929 1.00 89.25 109 LEU A N 1
ATOM 832 C CA . LEU A 1 109 ? 9.500 -8.131 -8.135 1.00 89.25 109 LEU A CA 1
ATOM 833 C C . LEU A 1 109 ? 10.907 -8.661 -7.837 1.00 89.25 109 LEU A C 1
ATOM 835 O O . LEU A 1 109 ? 11.052 -9.800 -7.395 1.00 89.25 109 LEU A O 1
ATOM 839 N N . GLU A 1 110 ? 11.933 -7.833 -8.018 1.00 90.44 110 GLU A N 1
ATOM 840 C CA . GLU A 1 110 ? 13.308 -8.182 -7.658 1.00 90.44 110 GLU A CA 1
ATOM 841 C C . GLU A 1 110 ? 13.472 -8.347 -6.134 1.00 90.44 110 GLU A C 1
ATOM 843 O O . GLU A 1 110 ? 14.274 -9.153 -5.651 1.00 90.44 110 GLU A O 1
ATOM 848 N N . ASN A 1 111 ? 12.662 -7.637 -5.340 1.00 90.25 111 ASN A N 1
ATOM 849 C CA . ASN A 1 111 ? 12.659 -7.782 -3.890 1.00 90.25 111 ASN A CA 1
ATOM 850 C C . ASN A 1 111 ? 11.887 -9.037 -3.446 1.00 90.25 111 ASN A C 1
ATOM 852 O O . ASN A 1 111 ? 10.698 -8.990 -3.120 1.00 90.25 111 ASN A O 1
ATOM 856 N N . ARG A 1 112 ? 12.614 -10.157 -3.347 1.00 83.81 112 ARG A N 1
ATOM 857 C CA . ARG A 1 112 ? 12.106 -11.470 -2.904 1.00 83.81 112 ARG A CA 1
ATOM 858 C C . ARG A 1 112 ? 11.248 -11.405 -1.637 1.00 83.81 112 ARG A C 1
ATOM 860 O O . ARG A 1 112 ? 10.213 -12.059 -1.582 1.00 83.81 112 ARG A O 1
ATOM 867 N N . GLY A 1 113 ? 11.646 -10.602 -0.647 1.00 84.69 113 GLY A N 1
ATOM 868 C CA . GLY A 1 113 ? 10.912 -10.492 0.615 1.00 84.69 113 GLY A CA 1
ATOM 869 C C . GLY A 1 113 ? 9.546 -9.821 0.454 1.00 84.69 113 GLY A C 1
ATOM 870 O O . GLY A 1 113 ? 8.568 -10.247 1.063 1.00 84.69 113 GLY A O 1
ATOM 871 N N . GLN A 1 114 ? 9.445 -8.793 -0.394 1.00 80.69 114 GLN A N 1
ATOM 872 C CA . GLN A 1 114 ? 8.158 -8.146 -0.672 1.00 80.69 114 GLN A CA 1
ATOM 873 C C . GLN A 1 114 ? 7.234 -9.064 -1.471 1.00 80.69 114 GLN A C 1
ATOM 875 O O . GLN A 1 114 ? 6.056 -9.174 -1.129 1.00 80.69 114 GLN A O 1
ATOM 880 N N . VAL A 1 115 ? 7.786 -9.768 -2.463 1.00 85.38 115 VAL A N 1
ATOM 881 C CA . VAL A 1 115 ? 7.047 -10.742 -3.276 1.00 85.38 115 VAL A CA 1
ATOM 882 C C . VAL A 1 115 ? 6.504 -11.881 -2.424 1.00 85.38 115 VAL A C 1
ATOM 884 O O . VAL A 1 115 ? 5.340 -12.235 -2.575 1.00 85.38 115 VAL A O 1
ATOM 887 N N . GLU A 1 116 ? 7.300 -12.432 -1.508 1.00 84.75 116 GLU A N 1
ATOM 888 C CA . GLU A 1 116 ? 6.853 -13.516 -0.631 1.00 84.75 116 GLU A CA 1
ATOM 889 C C . GLU A 1 116 ? 5.686 -13.075 0.258 1.00 84.75 116 GLU A C 1
ATOM 891 O O . GLU A 1 116 ? 4.676 -13.769 0.354 1.00 84.75 116 GLU A O 1
ATOM 896 N N . VAL A 1 117 ? 5.772 -11.887 0.861 1.00 83.62 117 VAL A N 1
ATOM 897 C CA . VAL A 1 117 ? 4.688 -11.368 1.707 1.00 83.62 117 VAL A CA 1
ATOM 898 C C . VAL A 1 117 ? 3.430 -11.057 0.890 1.00 83.62 117 VAL A C 1
ATOM 900 O O . VAL A 1 117 ? 2.322 -11.310 1.363 1.00 83.62 117 VAL A O 1
ATOM 903 N N . ASP A 1 118 ? 3.572 -10.532 -0.328 1.00 82.69 118 ASP A N 1
ATOM 904 C CA . ASP A 1 118 ? 2.429 -10.265 -1.208 1.00 82.69 118 ASP A CA 1
ATOM 905 C C . ASP A 1 118 ? 1.795 -11.568 -1.718 1.00 82.69 118 ASP A C 1
ATOM 907 O O . ASP A 1 118 ? 0.571 -11.690 -1.740 1.00 82.69 118 ASP A O 1
ATOM 911 N N . GLN A 1 119 ? 2.604 -12.573 -2.059 1.00 81.44 119 GLN A N 1
ATOM 912 C CA . GLN A 1 119 ? 2.127 -13.881 -2.503 1.00 81.44 119 GLN A CA 1
ATOM 913 C C . GLN A 1 119 ? 1.438 -14.647 -1.372 1.00 81.44 119 GLN A C 1
ATOM 915 O O . GLN A 1 119 ? 0.345 -15.165 -1.583 1.00 81.44 119 GLN A O 1
ATOM 920 N N . ASN A 1 120 ? 2.020 -14.669 -0.171 1.00 75.44 120 ASN A N 1
ATOM 921 C CA . ASN A 1 120 ? 1.405 -15.294 1.001 1.00 75.44 120 ASN A CA 1
ATOM 922 C C . ASN A 1 120 ? 0.096 -14.590 1.392 1.00 75.44 120 ASN A C 1
ATOM 924 O O . ASN A 1 120 ? -0.868 -15.248 1.779 1.00 75.44 120 ASN A O 1
ATOM 928 N N . GLY A 1 121 ? 0.039 -13.260 1.256 1.00 70.94 121 GLY A N 1
ATOM 929 C CA . GLY A 1 121 ? -1.190 -12.491 1.453 1.00 70.94 121 GLY A CA 1
ATOM 930 C C . GLY A 1 121 ? -2.291 -12.869 0.458 1.00 70.94 121 GLY A C 1
ATOM 931 O O . GLY A 1 121 ? -3.437 -13.048 0.861 1.00 70.94 121 GLY A O 1
ATOM 932 N N . MET A 1 122 ? -1.945 -13.047 -0.821 1.00 66.19 122 MET A N 1
ATOM 933 C CA . MET A 1 122 ? -2.893 -13.479 -1.856 1.00 66.19 122 MET A CA 1
ATOM 934 C C . MET A 1 122 ? -3.326 -14.946 -1.701 1.00 66.19 122 MET A C 1
ATOM 936 O O . MET A 1 122 ? -4.505 -15.243 -1.869 1.00 66.19 122 MET A O 1
ATOM 940 N N . ASP A 1 123 ? -2.415 -15.858 -1.351 1.00 72.88 123 ASP A N 1
ATOM 941 C CA . ASP A 1 123 ? -2.723 -17.286 -1.152 1.00 72.88 123 ASP A CA 1
ATOM 942 C C . ASP A 1 123 ? -3.644 -17.506 0.062 1.00 72.88 123 ASP A C 1
ATOM 944 O O . ASP A 1 123 ? -4.575 -18.310 0.020 1.00 72.88 123 ASP A O 1
ATOM 948 N N . GLY A 1 124 ? -3.459 -16.714 1.123 1.00 64.81 124 GLY A N 1
ATOM 949 C CA . GLY A 1 124 ? -4.337 -16.721 2.295 1.00 64.81 124 GLY A CA 1
ATOM 950 C C . GLY A 1 124 ? -5.766 -16.227 2.030 1.00 64.81 124 GLY A C 1
ATOM 951 O O . GLY A 1 124 ? -6.662 -16.568 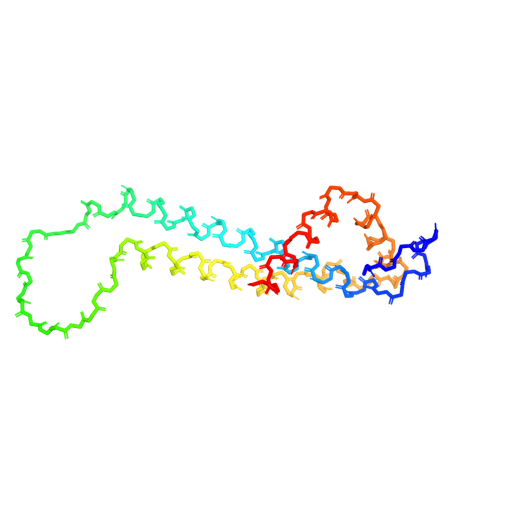2.794 1.00 64.81 124 GLY A O 1
ATOM 952 N N . MET A 1 125 ? -6.008 -15.456 0.962 1.00 59.06 125 MET A N 1
ATOM 953 C CA . MET A 1 125 ? -7.356 -15.006 0.576 1.00 59.06 125 MET A CA 1
ATOM 954 C C . MET A 1 125 ? -8.162 -16.073 -0.188 1.00 59.06 125 MET A C 1
ATOM 956 O O . MET A 1 125 ? -9.372 -15.916 -0.336 1.00 59.06 125 MET A O 1
ATOM 960 N N . GLY A 1 126 ? -7.510 -17.125 -0.697 1.00 53.25 126 GLY A N 1
ATOM 961 C CA . GLY A 1 126 ? -8.124 -18.177 -1.519 1.00 53.25 126 GLY A CA 1
ATOM 962 C C . GLY A 1 126 ? -8.409 -19.495 -0.792 1.00 53.25 126 GLY A C 1
ATOM 963 O O . GLY A 1 126 ? -8.722 -20.482 -1.458 1.00 53.25 126 GLY A O 1
ATOM 964 N N . ARG A 1 127 ? -8.267 -19.532 0.538 1.00 45.34 127 ARG A N 1
ATOM 965 C CA . ARG A 1 127 ? -8.475 -20.716 1.387 1.00 45.34 127 ARG A CA 1
ATOM 966 C C . ARG A 1 127 ? -9.680 -20.580 2.304 1.00 45.34 127 ARG A C 1
ATOM 968 O O . ARG A 1 127 ? -9.920 -19.460 2.800 1.00 45.34 127 ARG A O 1
#

Foldseek 3Di:
DQDQDPDLQPRPCLVVLVLLLQLVVLLVQLLVVLQVVLVCCVPPPVVDDDPDDDDDDDDDPDDDVSCVSRVVSSNVRSVVSNVVSVVVVCVVCPPPDPSVSSNVSNVCVVPPVSVVVSVVVVVVVVD

pLDDT: mean 81.71, std 16.2, range [45.22, 97.56]

Sequence (127 aa):
MIPHPPYAEDQPLAHLILTTHVLHRAFQLGTGIGLFAGTARSLFFSSSSSALPKPVTATTTRAPTAITNLLRPSALGGLAGITIFSLLLPVQMWGKQIIEWQDRSWRLLENRGQVEVDQNGMDGMGR

Radius of gyration: 21.05 Å; chains: 1; bounding box: 50×34×58 Å

Secondary structure (DSSP, 8-state):
-----SSGGG-TTHHHHHHHHHHHHHHHHHHHHHHHHHHHIIIIITT-----------------HHHHHHHHHHHHHHHHHHHHHHHHHHHHTTT--HHHHHHHHHHHHH-HHHHHHHHHHHHHTT-